Protein AF-A0A6I2UAW2-F1 (afdb_monomer_lite)

Sequence (81 aa):
MEQIDMTKYLPCTARLVGGTLYILDGEGRVQRRLDPLQTAIEWFQMSNDAFYALYGVNWVPKEPYYSQARRMVHSGDGRHA

Radius of gyration: 15.13 Å; chains: 1; bounding box: 34×44×32 Å

Foldseek 3Di:
DPDPPCVVLFQWDWDDDPQWIFTAGPVRHGPDIDRLLVLLLVLVVDDQVVNCVVRSDSDHRDPPSNVNSCCVNPVPDPDPD

Structure (mmCIF, N/CA/C/O backbone):
data_AF-A0A6I2UAW2-F1
#
_entry.id   AF-A0A6I2UAW2-F1
#
loop_
_atom_site.group_PDB
_atom_site.id
_atom_site.type_symbol
_atom_site.label_atom_id
_atom_site.label_alt_id
_atom_site.label_comp_id
_atom_site.label_asym_id
_atom_site.l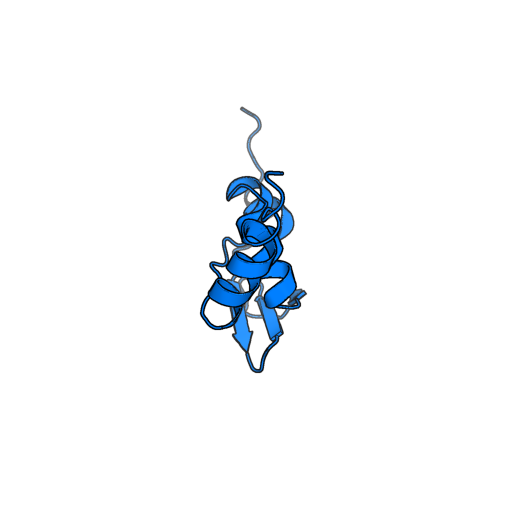abel_entity_id
_atom_site.label_seq_id
_atom_site.pdbx_PDB_ins_code
_atom_site.Cartn_x
_atom_site.Cartn_y
_atom_site.Cartn_z
_atom_site.occupancy
_atom_site.B_iso_or_equiv
_atom_site.auth_seq_id
_atom_site.auth_comp_id
_atom_site.auth_asym_id
_atom_site.auth_atom_id
_atom_site.pdbx_PDB_model_num
ATOM 1 N N . MET A 1 1 ? 1.708 25.664 -14.444 1.00 42.88 1 MET A N 1
ATOM 2 C CA . MET A 1 1 ? 1.419 24.793 -13.286 1.00 42.88 1 MET A CA 1
ATOM 3 C C . MET A 1 1 ? -0.078 24.805 -13.098 1.00 42.88 1 MET A C 1
ATOM 5 O O . MET A 1 1 ? -0.606 25.852 -12.750 1.00 42.88 1 MET A O 1
ATOM 9 N N . GLU A 1 2 ? -0.759 23.705 -13.412 1.00 58.81 2 GLU A N 1
ATOM 10 C CA . GLU A 1 2 ? -2.161 23.563 -13.024 1.00 58.81 2 GLU A CA 1
ATOM 11 C C . GLU A 1 2 ? -2.215 23.373 -11.509 1.00 58.81 2 GLU A C 1
ATOM 13 O O . GLU A 1 2 ? -1.485 22.558 -10.943 1.00 58.81 2 GLU A O 1
ATOM 18 N N . GLN A 1 3 ? -3.012 24.203 -10.847 1.00 56.50 3 GLN A N 1
ATOM 19 C CA . GLN A 1 3 ? -3.199 24.152 -9.408 1.00 56.50 3 GLN A CA 1
ATOM 20 C C . GLN A 1 3 ? -4.031 22.902 -9.111 1.00 56.50 3 GLN A C 1
ATOM 22 O O . GLN A 1 3 ? -5.219 22.848 -9.423 1.00 56.50 3 GLN A O 1
ATOM 27 N N . ILE A 1 4 ? -3.381 21.862 -8.591 1.00 61.50 4 ILE A N 1
ATOM 28 C CA . ILE A 1 4 ? -4.057 20.625 -8.208 1.00 61.50 4 ILE A CA 1
ATOM 29 C C . ILE A 1 4 ? -5.022 20.965 -7.071 1.00 61.50 4 ILE A C 1
ATOM 31 O O . ILE A 1 4 ? -4.614 21.465 -6.023 1.00 61.50 4 ILE A O 1
ATOM 35 N N . ASP A 1 5 ? -6.307 20.713 -7.295 1.00 60.38 5 ASP A N 1
ATOM 36 C CA . ASP A 1 5 ? -7.340 20.885 -6.283 1.00 60.38 5 ASP A CA 1
ATOM 37 C C . ASP A 1 5 ? -7.137 19.865 -5.152 1.00 60.38 5 ASP A C 1
ATOM 39 O O . ASP A 1 5 ? -7.557 18.707 -5.233 1.00 60.38 5 ASP A O 1
ATOM 43 N N . MET A 1 6 ? -6.468 20.312 -4.088 1.00 56.03 6 MET A N 1
ATOM 44 C CA . MET A 1 6 ? -6.163 19.513 -2.901 1.00 56.03 6 MET A CA 1
ATOM 45 C C . MET A 1 6 ? -7.419 19.069 -2.141 1.00 56.03 6 MET A C 1
ATOM 47 O O . MET A 1 6 ? -7.328 18.147 -1.336 1.00 56.03 6 MET A O 1
ATOM 51 N N . THR A 1 7 ? -8.598 19.649 -2.408 1.00 55.69 7 THR A N 1
ATOM 52 C CA . THR A 1 7 ? -9.857 19.191 -1.792 1.00 55.69 7 THR A CA 1
ATOM 53 C C . THR A 1 7 ? -10.305 17.824 -2.317 1.00 55.69 7 THR A C 1
ATOM 55 O O . THR A 1 7 ? -11.068 17.128 -1.649 1.00 55.69 7 THR A O 1
ATOM 58 N N . LYS A 1 8 ? -9.772 17.390 -3.469 1.00 52.19 8 LYS A N 1
ATOM 59 C CA . LYS A 1 8 ? -9.961 16.033 -4.011 1.00 52.19 8 LYS A CA 1
ATOM 60 C C . LYS A 1 8 ? -9.034 15.001 -3.368 1.00 52.19 8 LYS A C 1
ATOM 62 O O . LYS A 1 8 ? -9.313 13.808 -3.436 1.00 52.19 8 LYS A O 1
ATOM 67 N N . TYR A 1 9 ? -7.960 15.454 -2.726 1.00 55.38 9 TYR A N 1
ATOM 68 C CA . TYR A 1 9 ? -7.016 14.621 -1.988 1.00 55.38 9 TYR A CA 1
ATOM 69 C C . TYR A 1 9 ? -7.401 14.615 -0.512 1.00 55.38 9 TYR A C 1
ATOM 71 O O . TYR A 1 9 ? -6.707 15.168 0.342 1.00 55.38 9 TYR A O 1
ATOM 79 N N . LEU A 1 10 ? -8.543 13.998 -0.200 1.00 60.59 10 LEU A N 1
ATOM 80 C CA . LEU A 1 10 ? -8.848 13.669 1.189 1.00 60.59 10 LEU A CA 1
ATOM 81 C C . LEU A 1 10 ? -7.715 12.780 1.725 1.00 60.59 10 LEU A C 1
ATOM 83 O O . LEU A 1 10 ? -7.298 11.858 1.020 1.00 60.59 10 LEU A O 1
ATOM 87 N N . PRO A 1 11 ? -7.187 13.044 2.934 1.00 62.31 11 PRO A N 1
ATOM 88 C CA . PRO A 1 11 ? -6.124 12.232 3.502 1.00 62.31 11 PRO A CA 1
ATOM 89 C C . PRO A 1 11 ? -6.654 10.818 3.726 1.00 62.31 11 PRO A C 1
ATOM 91 O O . PRO A 1 11 ? -7.374 10.552 4.688 1.00 62.31 11 PRO A O 1
ATOM 94 N N . CYS A 1 12 ? -6.313 9.915 2.812 1.00 80.56 12 CYS A N 1
ATOM 95 C CA . CYS A 1 12 ? -6.673 8.518 2.922 1.00 80.56 12 CYS A CA 1
ATOM 96 C C . CYS A 1 12 ? -5.585 7.766 3.689 1.00 80.56 12 CYS A C 1
ATOM 98 O O . CYS 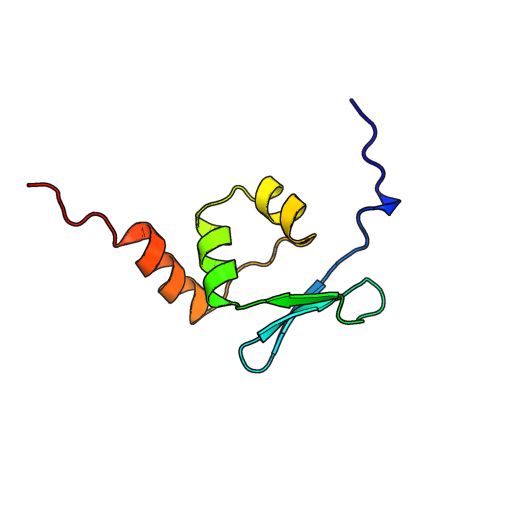A 1 12 ? -4.390 7.933 3.442 1.00 80.56 12 CYS A O 1
ATOM 100 N N . THR A 1 13 ? -5.991 6.909 4.623 1.00 90.00 13 THR A N 1
ATOM 101 C CA . THR A 1 13 ? -5.069 6.038 5.366 1.00 90.00 13 THR A CA 1
ATOM 102 C C . THR A 1 13 ? -5.250 4.593 4.928 1.00 90.00 13 THR A C 1
ATOM 104 O O . THR A 1 13 ? -6.373 4.115 4.784 1.00 90.00 13 THR A O 1
ATOM 107 N N . ALA A 1 14 ? -4.146 3.869 4.753 1.00 93.25 14 ALA A N 1
ATOM 108 C CA . ALA A 1 14 ? -4.157 2.436 4.484 1.00 93.25 14 ALA A CA 1
ATOM 109 C C . ALA A 1 14 ? -3.998 1.631 5.783 1.00 93.25 14 ALA A C 1
ATOM 111 O O . ALA A 1 14 ? -3.035 1.836 6.525 1.00 93.25 14 ALA A O 1
ATOM 112 N N . ARG A 1 15 ? -4.897 0.676 6.048 1.00 94.50 15 ARG A N 1
ATOM 113 C CA . ARG A 1 15 ? -4.814 -0.226 7.208 1.00 94.50 15 ARG A CA 1
ATOM 114 C C . ARG A 1 15 ? -4.973 -1.683 6.796 1.00 94.50 15 ARG A C 1
ATOM 116 O O . ARG A 1 15 ? -5.997 -2.061 6.243 1.00 94.50 15 ARG A O 1
ATOM 123 N N . LEU A 1 16 ? -3.991 -2.517 7.120 1.00 94.81 16 LEU A N 1
ATOM 124 C CA . LEU A 1 16 ? -4.054 -3.963 6.909 1.00 94.81 16 LEU A CA 1
ATOM 125 C C . LEU A 1 16 ? -4.657 -4.643 8.147 1.00 94.81 16 LEU A C 1
ATOM 127 O O . LEU A 1 16 ? -4.094 -4.543 9.235 1.00 94.81 16 LEU A O 1
ATOM 131 N N . VAL A 1 17 ? -5.790 -5.332 7.995 1.00 93.88 17 VAL A N 1
ATOM 132 C CA . VAL A 1 17 ? -6.462 -6.060 9.087 1.00 93.88 17 VAL A CA 1
ATOM 133 C C . VAL A 1 17 ? -6.963 -7.401 8.574 1.00 93.88 17 VAL A C 1
ATOM 135 O O . VAL A 1 17 ? -7.692 -7.444 7.587 1.00 93.88 17 VAL A O 1
ATOM 138 N N . GLY A 1 18 ? -6.584 -8.494 9.243 1.00 91.88 18 GLY A N 1
ATOM 139 C CA . GLY A 1 18 ? -7.108 -9.833 8.944 1.00 91.88 18 GLY A CA 1
ATOM 140 C C . GLY A 1 18 ? -6.889 -10.301 7.499 1.00 91.88 18 GLY A C 1
ATOM 141 O O . GLY A 1 18 ? -7.712 -11.041 6.981 1.00 91.88 18 GLY A O 1
ATOM 142 N N . GLY A 1 19 ? -5.824 -9.836 6.832 1.00 93.44 19 GLY A N 1
ATOM 143 C CA . GLY A 1 19 ? -5.545 -10.169 5.428 1.00 93.44 19 GLY A CA 1
ATOM 144 C C . GLY A 1 19 ? -6.257 -9.290 4.396 1.00 93.44 19 GLY A C 1
ATOM 145 O O . GLY A 1 19 ? -6.186 -9.572 3.209 1.00 93.44 19 GLY A O 1
ATOM 146 N N . THR A 1 20 ? -6.920 -8.209 4.812 1.00 96.06 20 THR A N 1
ATOM 147 C CA . THR A 1 20 ? -7.531 -7.227 3.904 1.00 96.06 20 THR A CA 1
ATOM 148 C C . THR A 1 20 ? -6.899 -5.857 4.100 1.00 96.06 20 THR A C 1
ATOM 150 O O . THR A 1 20 ? -6.715 -5.406 5.236 1.00 96.06 20 THR A O 1
ATOM 153 N N . LEU A 1 21 ? -6.581 -5.181 2.998 1.00 96.62 21 LEU A N 1
ATOM 154 C CA . LEU A 1 21 ? -6.097 -3.806 3.008 1.00 96.62 21 LEU A CA 1
ATOM 155 C C . LEU A 1 21 ? -7.281 -2.844 2.871 1.00 96.62 21 LEU A C 1
ATOM 157 O O . LEU A 1 21 ? -8.011 -2.866 1.884 1.00 96.62 21 LEU A O 1
ATOM 161 N N . TYR A 1 22 ? -7.482 -1.997 3.872 1.00 95.62 22 TYR A N 1
ATOM 162 C CA . TYR A 1 22 ? -8.545 -1.000 3.910 1.00 95.62 22 TYR A CA 1
ATOM 163 C C . TYR A 1 22 ? -7.988 0.372 3.569 1.00 95.62 22 TYR A C 1
ATOM 165 O O . TYR A 1 22 ? -7.011 0.796 4.184 1.00 95.62 22 TYR A O 1
ATOM 173 N N . ILE A 1 23 ? -8.642 1.076 2.649 1.00 93.75 23 ILE A N 1
ATOM 174 C CA . ILE A 1 23 ? -8.428 2.508 2.438 1.00 93.75 23 ILE A CA 1
ATOM 175 C C . ILE A 1 23 ? -9.528 3.241 3.192 1.00 93.75 23 ILE A C 1
ATOM 177 O O . ILE A 1 23 ? -10.715 3.008 2.941 1.00 93.75 23 ILE A O 1
ATOM 181 N N . LEU A 1 24 ? -9.123 4.066 4.148 1.00 92.56 24 LEU A N 1
ATOM 182 C CA . LEU A 1 24 ? -10.000 4.825 5.025 1.00 92.56 24 LEU A CA 1
ATOM 183 C C . LEU A 1 24 ? -9.966 6.299 4.637 1.00 92.5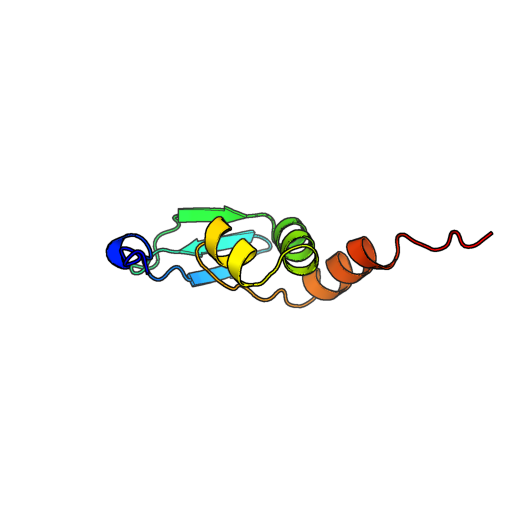6 24 LEU A C 1
ATOM 185 O O . LEU A 1 24 ? -8.895 6.791 4.295 1.00 92.56 24 LEU A O 1
ATOM 189 N N . ASP A 1 25 ? -11.098 6.990 4.725 1.00 88.38 25 ASP A N 1
ATOM 190 C CA . ASP A 1 25 ? -11.141 8.449 4.606 1.00 88.38 25 ASP A CA 1
ATOM 191 C C . ASP A 1 25 ? -10.566 9.151 5.850 1.00 88.38 25 ASP A C 1
ATOM 193 O O . ASP A 1 25 ? -10.163 8.508 6.825 1.00 88.38 25 ASP A O 1
ATOM 197 N N . GLY A 1 26 ? -10.552 10.487 5.828 1.00 84.38 26 GLY A N 1
ATOM 198 C CA . GLY A 1 26 ? -10.078 11.307 6.947 1.00 84.38 26 GLY A CA 1
ATOM 199 C C . GLY A 1 26 ? -10.892 11.164 8.243 1.00 84.38 26 GLY A C 1
ATOM 200 O O . GLY A 1 26 ? -10.414 11.570 9.298 1.00 84.38 26 GLY A O 1
ATOM 201 N N . GLU A 1 27 ? -12.085 10.564 8.191 1.00 88.56 27 GLU A N 1
ATOM 202 C CA . GLU A 1 27 ? -12.925 10.244 9.355 1.00 88.56 27 GLU A CA 1
ATOM 203 C C . GLU A 1 27 ? -12.762 8.779 9.809 1.00 88.56 27 GLU A C 1
ATOM 205 O O . GLU A 1 27 ? -13.410 8.336 10.759 1.00 88.56 27 GLU A O 1
ATOM 210 N N . GLY A 1 28 ? -11.901 8.003 9.142 1.00 87.44 28 GLY A N 1
ATOM 211 C CA . GLY A 1 28 ? -11.666 6.590 9.431 1.00 87.44 28 GLY A CA 1
ATOM 212 C C . GLY A 1 28 ? -12.710 5.638 8.837 1.00 87.44 28 GLY A C 1
ATOM 213 O O . GLY A 1 28 ? -12.708 4.451 9.180 1.00 87.44 28 GLY A O 1
ATOM 214 N N . ARG A 1 29 ? -13.599 6.105 7.952 1.00 91.06 29 ARG A N 1
ATOM 215 C CA . ARG A 1 29 ? -14.607 5.262 7.289 1.00 91.06 29 ARG A CA 1
ATOM 216 C C . ARG A 1 29 ? -13.994 4.523 6.110 1.00 91.06 29 ARG A C 1
ATOM 218 O O . ARG A 1 29 ? -13.157 5.054 5.389 1.00 91.06 29 ARG A O 1
ATOM 225 N N . VAL A 1 30 ? -14.436 3.287 5.884 1.00 92.94 30 VAL A N 1
ATOM 226 C CA . VAL A 1 30 ? -13.933 2.452 4.785 1.00 92.94 30 VAL A CA 1
ATOM 227 C C . VAL A 1 30 ? -14.417 2.991 3.440 1.00 92.94 30 VAL A C 1
ATOM 229 O O . VAL A 1 30 ? -15.604 2.899 3.138 1.00 92.94 30 VAL A O 1
ATOM 232 N N . GLN A 1 31 ? -13.490 3.462 2.606 1.00 92.06 31 GLN A N 1
ATOM 233 C CA . GLN A 1 31 ? -13.752 3.793 1.204 1.00 92.06 31 GLN A CA 1
ATOM 234 C C . GLN A 1 31 ? -13.546 2.588 0.283 1.00 92.06 31 GLN A C 1
ATOM 236 O O . GLN A 1 31 ? -14.357 2.335 -0.605 1.00 92.06 31 GLN A O 1
ATOM 241 N N . ARG A 1 32 ? -12.458 1.825 0.477 1.00 92.69 32 ARG A N 1
ATOM 242 C CA . ARG A 1 32 ? -12.112 0.660 -0.360 1.00 92.69 32 ARG A CA 1
ATOM 243 C C . ARG A 1 32 ? -11.580 -0.497 0.478 1.00 92.69 32 ARG A C 1
ATOM 245 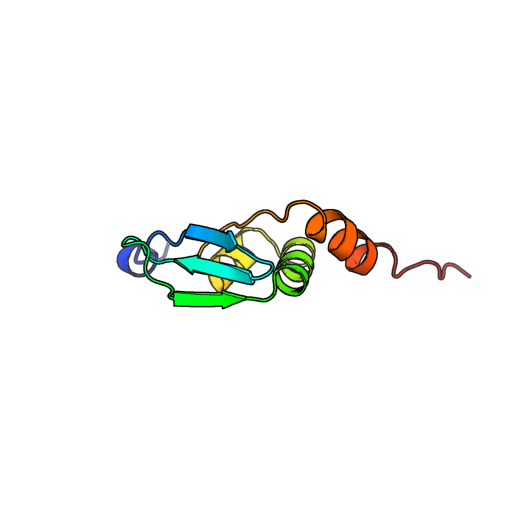O O . ARG A 1 32 ? -10.969 -0.297 1.527 1.00 92.69 32 ARG A O 1
ATOM 252 N N . ARG A 1 33 ? -11.793 -1.711 -0.030 1.00 95.81 33 ARG A N 1
ATOM 253 C CA . ARG A 1 33 ? -11.183 -2.958 0.446 1.00 95.81 33 ARG A CA 1
ATOM 254 C C . ARG A 1 33 ? -10.380 -3.541 -0.706 1.00 95.81 33 ARG A C 1
ATOM 256 O O . ARG A 1 33 ? -10.911 -3.651 -1.807 1.00 95.81 33 ARG A O 1
ATOM 263 N N . LEU A 1 34 ? -9.124 -3.865 -0.457 1.00 95.81 34 LEU A N 1
ATOM 264 C CA . LEU A 1 34 ? -8.167 -4.310 -1.458 1.00 95.81 34 LEU A CA 1
ATOM 265 C C . LEU A 1 34 ? -7.527 -5.623 -1.020 1.00 95.81 34 LEU A C 1
ATOM 267 O O . LEU A 1 34 ? -7.372 -5.887 0.180 1.00 95.81 34 LEU A O 1
ATOM 271 N N . ASP A 1 35 ? -7.128 -6.412 -2.012 1.00 97.12 35 ASP A N 1
ATOM 272 C CA . ASP A 1 35 ? -6.246 -7.548 -1.796 1.00 97.12 35 ASP A CA 1
ATOM 273 C C . ASP A 1 35 ? -4.809 -7.039 -1.569 1.00 97.12 35 ASP A C 1
ATOM 275 O O . ASP A 1 35 ? -4.246 -6.372 -2.441 1.00 97.12 35 ASP A O 1
ATOM 279 N N . PRO A 1 36 ? -4.197 -7.309 -0.403 1.00 96.94 36 PRO A N 1
ATOM 280 C CA . PRO A 1 36 ? -2.879 -6.776 -0.077 1.00 96.94 36 PRO A CA 1
ATOM 281 C C . PRO A 1 36 ? -1.749 -7.338 -0.947 1.00 96.94 36 PRO A C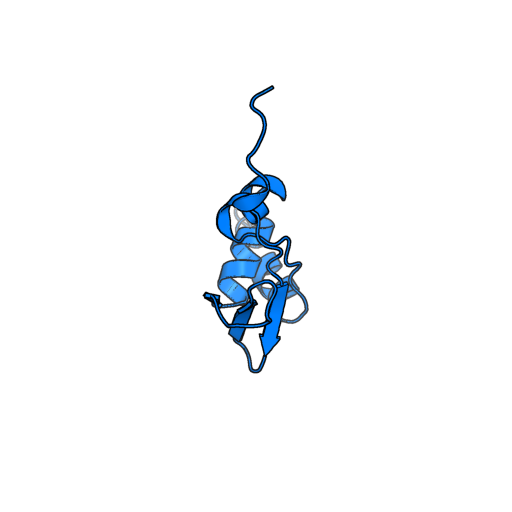 1
ATOM 283 O O . PRO A 1 36 ? -0.741 -6.652 -1.115 1.00 96.94 36 PRO A O 1
ATOM 286 N N . LEU A 1 37 ? -1.876 -8.553 -1.494 1.00 97.50 37 LEU A N 1
ATOM 287 C CA . LEU A 1 37 ? -0.846 -9.130 -2.357 1.00 97.50 37 LEU A CA 1
ATOM 288 C C . LEU A 1 37 ? -0.867 -8.461 -3.732 1.00 97.50 37 LEU A C 1
ATOM 290 O O . LEU A 1 37 ? 0.179 -8.027 -4.211 1.00 97.50 37 LEU A O 1
ATOM 294 N N . GLN A 1 38 ? -2.049 -8.311 -4.326 1.00 97.19 38 GLN A N 1
ATOM 295 C CA . GLN A 1 38 ? -2.230 -7.603 -5.590 1.00 97.19 38 GLN A CA 1
ATOM 296 C C . GLN A 1 38 ? -1.748 -6.153 -5.480 1.00 97.19 38 GLN A C 1
ATOM 298 O O . GLN A 1 38 ? -0.960 -5.698 -6.307 1.00 97.19 38 GLN A O 1
ATOM 303 N N . THR A 1 39 ? -2.134 -5.441 -4.417 1.00 96.75 39 THR A N 1
ATOM 304 C CA . THR A 1 39 ? -1.664 -4.065 -4.200 1.00 96.75 39 THR A CA 1
ATOM 305 C C . THR A 1 39 ? -0.145 -4.004 -3.994 1.00 96.75 39 THR A C 1
ATOM 307 O O . THR A 1 39 ? 0.493 -3.054 -4.440 1.00 96.75 39 THR A O 1
ATOM 310 N N . ALA A 1 40 ? 0.468 -5.015 -3.367 1.00 97.19 40 ALA A N 1
ATOM 311 C CA . ALA A 1 40 ? 1.924 -5.083 -3.228 1.00 97.19 40 ALA A CA 1
ATOM 312 C C . ALA A 1 40 ? 2.629 -5.307 -4.575 1.00 97.19 40 ALA A C 1
ATOM 314 O O . ALA A 1 40 ? 3.681 -4.716 -4.807 1.00 97.19 40 ALA A O 1
ATOM 315 N N . ILE A 1 41 ? 2.061 -6.123 -5.469 1.00 97.06 41 ILE A N 1
ATOM 316 C CA . ILE A 1 41 ? 2.579 -6.325 -6.833 1.00 97.06 41 ILE A CA 1
ATOM 317 C C . ILE A 1 41 ? 2.555 -5.005 -7.606 1.00 97.06 41 ILE A C 1
ATOM 319 O O . ILE A 1 41 ? 3.567 -4.618 -8.187 1.00 97.06 41 ILE A O 1
ATOM 323 N N . GLU A 1 42 ? 1.440 -4.279 -7.552 1.00 96.00 42 GLU A N 1
ATOM 324 C CA . GLU A 1 42 ? 1.308 -2.980 -8.219 1.00 96.00 42 GLU A CA 1
ATOM 325 C C . GLU A 1 42 ? 2.264 -1.934 -7.644 1.00 96.00 42 GLU A C 1
ATOM 327 O O . GLU A 1 42 ? 2.853 -1.163 -8.398 1.00 96.00 42 GLU A O 1
ATOM 332 N N . TRP A 1 43 ? 2.505 -1.959 -6.329 1.00 96.31 43 TRP A N 1
ATOM 333 C CA . TRP A 1 43 ? 3.509 -1.106 -5.691 1.00 96.31 43 TRP A CA 1
ATOM 334 C C . TRP A 1 43 ? 4.917 -1.316 -6.272 1.00 96.31 43 TRP A C 1
ATOM 336 O O . TRP A 1 43 ? 5.650 -0.350 -6.454 1.00 96.31 43 TRP A O 1
ATOM 346 N N . PHE A 1 44 ? 5.298 -2.555 -6.608 1.00 95.31 44 PHE A N 1
ATOM 347 C CA . PHE A 1 44 ? 6.584 -2.843 -7.262 1.00 95.31 44 PHE A CA 1
ATOM 348 C C . PHE A 1 44 ? 6.631 -2.424 -8.739 1.00 95.31 44 PHE A C 1
ATOM 350 O O . PHE A 1 44 ? 7.716 -2.207 -9.274 1.00 95.31 44 PHE A O 1
ATOM 357 N N . GLN A 1 45 ? 5.482 -2.362 -9.413 1.00 95.19 45 GLN A N 1
ATOM 358 C CA . GLN A 1 45 ? 5.387 -2.117 -10.856 1.00 95.19 45 GLN A CA 1
ATOM 359 C C . GLN A 1 45 ? 5.155 -0.643 -11.215 1.00 95.19 45 GLN A C 1
ATOM 361 O O . GLN A 1 45 ? 5.333 -0.264 -12.373 1.00 95.19 45 GLN A O 1
ATOM 366 N N . MET A 1 46 ? 4.750 0.188 -10.253 1.00 94.38 46 MET A N 1
ATOM 367 C CA . MET A 1 46 ? 4.384 1.589 -10.467 1.00 94.38 46 MET A CA 1
ATOM 368 C C . MET A 1 46 ? 5.363 2.551 -9.788 1.00 94.38 46 MET A C 1
ATOM 370 O O . MET A 1 46 ? 6.017 2.221 -8.800 1.00 94.38 46 MET A O 1
ATOM 374 N N . SER A 1 47 ? 5.435 3.785 -10.294 1.00 93.50 47 SER A N 1
ATOM 375 C CA . SER A 1 47 ? 6.056 4.876 -9.541 1.00 93.50 47 SER A CA 1
ATOM 376 C C . SER A 1 47 ? 5.191 5.251 -8.335 1.00 93.50 47 SER A C 1
ATOM 378 O O . SER A 1 47 ? 3.979 5.030 -8.327 1.00 93.50 47 SER A O 1
ATOM 380 N N . ASN A 1 48 ? 5.807 5.883 -7.335 1.00 89.81 48 ASN A N 1
ATOM 381 C CA . ASN A 1 48 ? 5.099 6.357 -6.147 1.00 89.81 48 ASN A CA 1
ATOM 382 C C . ASN A 1 48 ? 3.942 7.314 -6.502 1.00 89.81 48 ASN A C 1
ATOM 384 O O . ASN A 1 48 ? 2.860 7.213 -5.938 1.00 89.81 48 ASN A O 1
ATOM 388 N N . ASP A 1 49 ? 4.135 8.191 -7.492 1.00 91.19 49 ASP A N 1
ATOM 389 C CA . ASP A 1 49 ? 3.102 9.139 -7.929 1.00 91.19 49 ASP A CA 1
ATOM 390 C C . ASP A 1 49 ? 1.922 8.438 -8.613 1.00 91.19 49 ASP A C 1
ATOM 392 O O . ASP A 1 49 ? 0.766 8.770 -8.351 1.00 91.19 49 ASP A O 1
ATOM 396 N N . ALA A 1 50 ? 2.194 7.439 -9.462 1.00 91.06 50 ALA A N 1
ATOM 397 C CA . ALA A 1 50 ? 1.148 6.649 -10.109 1.00 91.06 50 ALA A CA 1
ATOM 398 C C . ALA A 1 50 ? 0.366 5.817 -9.084 1.00 91.06 50 ALA A C 1
ATOM 400 O O . ALA A 1 50 ? -0.864 5.750 -9.140 1.00 91.06 50 ALA A O 1
ATOM 401 N N . PHE A 1 51 ? 1.070 5.246 -8.105 1.00 92.88 51 PHE A N 1
ATOM 402 C CA . PHE A 1 51 ? 0.456 4.525 -6.998 1.00 92.88 51 PHE A CA 1
ATOM 403 C C . PHE A 1 51 ? -0.448 5.449 -6.169 1.00 92.88 51 PHE A C 1
ATOM 405 O O . PHE A 1 51 ? -1.611 5.125 -5.919 1.00 92.88 51 PHE A O 1
ATOM 412 N N . TYR A 1 52 ? 0.046 6.638 -5.811 1.00 89.50 52 TYR A N 1
ATOM 413 C CA . TYR A 1 52 ? -0.726 7.642 -5.086 1.00 89.50 52 TYR A CA 1
ATOM 414 C C . TYR A 1 52 ? -1.965 8.095 -5.862 1.00 89.50 52 TYR A C 1
ATOM 416 O O . TYR A 1 52 ? -3.047 8.182 -5.288 1.00 89.50 52 TYR A O 1
ATOM 424 N N . ALA A 1 53 ? -1.840 8.342 -7.167 1.00 88.81 53 ALA A N 1
ATOM 425 C CA . ALA A 1 53 ? -2.963 8.747 -8.010 1.00 88.81 53 ALA A CA 1
ATOM 426 C C . ALA A 1 53 ? -4.069 7.677 -8.073 1.00 88.81 53 ALA A C 1
ATOM 428 O O . ALA A 1 53 ? -5.249 8.018 -8.123 1.00 88.81 53 ALA A O 1
ATOM 429 N N . LEU A 1 54 ? -3.704 6.391 -8.037 1.00 88.75 54 LEU A N 1
ATOM 430 C CA . LEU A 1 54 ? -4.652 5.275 -8.102 1.00 88.75 54 LEU A CA 1
ATOM 431 C C . LEU A 1 54 ? -5.300 4.941 -6.747 1.00 88.75 54 LEU A C 1
ATOM 433 O O . LEU A 1 54 ? -6.468 4.533 -6.689 1.00 88.75 54 LEU A O 1
ATOM 437 N N . TYR A 1 55 ? -4.547 5.069 -5.655 1.00 88.44 55 TYR A N 1
ATOM 438 C CA . TYR A 1 55 ? -4.958 4.595 -4.329 1.00 88.44 55 TYR A CA 1
ATOM 439 C C . TYR A 1 55 ? -5.256 5.701 -3.317 1.00 88.44 55 TYR A C 1
ATOM 441 O O . TYR A 1 55 ? -5.875 5.425 -2.289 1.00 88.44 55 TYR A O 1
ATOM 449 N N . GLY A 1 56 ? -4.837 6.936 -3.586 1.00 88.19 56 GLY A N 1
ATOM 450 C CA . GLY A 1 56 ? -4.940 8.070 -2.665 1.00 88.19 56 GLY A CA 1
ATOM 451 C C . GLY A 1 56 ? -3.992 7.983 -1.463 1.00 88.19 56 GLY A C 1
ATOM 452 O O . GLY A 1 56 ? -4.078 8.803 -0.552 1.00 88.19 56 GLY A O 1
ATOM 453 N N . VAL A 1 57 ? -3.104 6.983 -1.427 1.00 89.19 57 VAL A N 1
ATOM 454 C CA . VAL A 1 57 ? -2.165 6.737 -0.328 1.00 89.19 57 VAL A CA 1
ATOM 455 C C . VAL A 1 57 ? -0.926 6.007 -0.829 1.00 89.19 57 VAL A C 1
ATOM 457 O O . VAL A 1 57 ? -1.021 5.117 -1.668 1.00 89.19 57 VAL A O 1
ATOM 460 N N . ASN A 1 58 ? 0.231 6.332 -0.254 1.00 87.81 58 ASN A N 1
ATOM 461 C CA . ASN A 1 58 ? 1.489 5.623 -0.497 1.00 87.81 58 ASN A CA 1
ATOM 462 C C . ASN A 1 58 ? 1.680 4.512 0.527 1.00 87.81 58 ASN A C 1
ATOM 464 O O . ASN A 1 58 ? 2.512 4.588 1.433 1.00 87.81 58 ASN A O 1
ATOM 468 N N . TRP A 1 59 ? 0.843 3.486 0.412 1.00 92.25 59 TRP A N 1
ATOM 469 C CA . TRP A 1 59 ? 0.985 2.290 1.226 1.00 92.25 59 TRP A CA 1
ATOM 470 C C . TRP A 1 59 ? 2.261 1.537 0.842 1.00 92.25 59 TRP A C 1
ATOM 472 O O . TRP A 1 59 ? 2.493 1.261 -0.329 1.00 92.25 59 TRP A O 1
ATOM 482 N N . VAL A 1 60 ? 3.069 1.178 1.841 1.00 93.56 60 VAL A N 1
ATOM 483 C CA . VAL A 1 60 ? 4.277 0.369 1.647 1.00 93.56 60 VAL A CA 1
ATOM 484 C C . VAL A 1 60 ? 3.997 -1.057 2.125 1.00 93.56 60 VAL A C 1
ATOM 486 O O . VAL A 1 60 ? 3.717 -1.237 3.319 1.00 93.56 60 VAL A O 1
ATOM 489 N N . PRO A 1 61 ? 4.099 -2.076 1.250 1.00 94.62 61 PRO A N 1
ATOM 490 C CA . PRO A 1 61 ? 3.849 -3.457 1.632 1.00 94.62 61 PRO A CA 1
ATOM 491 C C . PRO A 1 61 ? 4.815 -3.931 2.721 1.00 94.62 61 PRO A C 1
ATOM 493 O O . PRO A 1 61 ? 6.004 -3.605 2.730 1.00 94.62 61 PRO A O 1
ATOM 496 N N . LYS A 1 62 ? 4.287 -4.724 3.656 1.00 93.81 62 LYS A N 1
ATOM 497 C CA . LYS A 1 62 ? 5.039 -5.394 4.727 1.00 93.81 62 LYS A CA 1
ATOM 498 C C . LYS A 1 62 ? 4.999 -6.905 4.523 1.00 93.81 62 LYS A C 1
ATOM 500 O O . LYS A 1 62 ? 4.227 -7.403 3.705 1.00 93.81 62 LYS A O 1
ATOM 505 N N . GLU A 1 63 ? 5.831 -7.636 5.256 1.00 94.50 63 GLU A N 1
ATOM 506 C CA . GLU A 1 63 ? 5.785 -9.100 5.243 1.00 94.50 63 GLU A CA 1
ATOM 507 C C . GLU A 1 63 ? 4.403 -9.626 5.684 1.00 94.50 63 GLU A C 1
ATOM 509 O O . GLU A 1 63 ? 3.775 -9.024 6.559 1.00 94.50 63 GLU A O 1
ATOM 514 N N . PRO A 1 64 ? 3.903 -10.726 5.084 1.00 95.25 64 PRO A N 1
ATOM 515 C CA . PRO A 1 64 ? 4.560 -11.553 4.060 1.00 95.25 64 PRO A CA 1
ATOM 516 C C . PRO A 1 64 ? 4.418 -11.026 2.616 1.00 95.25 64 PRO A C 1
ATOM 518 O O . PRO A 1 64 ? 5.025 -11.567 1.690 1.00 95.25 64 PRO A O 1
ATOM 521 N N . TYR A 1 65 ? 3.607 -9.987 2.397 1.00 96.88 65 TYR A N 1
ATOM 522 C CA . TYR A 1 65 ? 3.241 -9.507 1.060 1.00 96.88 65 TYR A CA 1
ATOM 523 C C . TYR A 1 65 ? 4.415 -8.894 0.303 1.00 96.88 65 TYR A C 1
ATOM 525 O O . TYR A 1 65 ? 4.512 -9.080 -0.906 1.00 96.88 65 TYR A O 1
ATOM 533 N N . TYR A 1 66 ? 5.340 -8.231 1.005 1.00 95.62 66 TYR A N 1
ATOM 534 C CA . TYR A 1 66 ? 6.560 -7.696 0.397 1.00 95.62 66 TYR A CA 1
ATOM 535 C C . TYR A 1 66 ? 7.374 -8.798 -0.296 1.00 95.62 66 TYR A C 1
ATOM 537 O O . TYR A 1 66 ? 7.582 -8.744 -1.508 1.00 95.62 66 TYR A O 1
ATOM 545 N N . SER A 1 67 ? 7.793 -9.836 0.438 1.00 95.81 67 SER A N 1
ATOM 546 C CA . SER A 1 67 ? 8.605 -10.916 -0.134 1.00 95.81 67 SER A CA 1
ATOM 547 C C . SER A 1 67 ? 7.845 -11.776 -1.143 1.00 95.81 67 SER A C 1
ATOM 549 O O . SER A 1 67 ? 8.458 -12.346 -2.049 1.00 95.81 67 SER A O 1
ATOM 551 N N . GLN A 1 68 ? 6.525 -11.920 -1.006 1.00 96.25 68 GLN A N 1
ATOM 552 C CA . GLN A 1 68 ? 5.702 -12.599 -2.011 1.00 96.25 68 GLN A CA 1
ATOM 553 C C . GLN A 1 68 ? 5.650 -11.805 -3.321 1.00 96.25 68 GLN A C 1
ATOM 555 O O . GLN A 1 68 ? 6.056 -12.331 -4.356 1.00 96.25 68 GLN A O 1
ATOM 560 N N . ALA A 1 69 ? 5.254 -10.532 -3.271 1.00 96.31 69 ALA A N 1
ATOM 561 C CA . ALA A 1 69 ? 5.184 -9.672 -4.449 1.00 96.31 69 ALA A CA 1
ATOM 562 C C . ALA A 1 69 ? 6.555 -9.502 -5.117 1.00 96.31 69 ALA A C 1
ATOM 564 O O . ALA A 1 69 ? 6.665 -9.648 -6.332 1.00 96.31 69 ALA A O 1
ATOM 565 N N . ARG A 1 70 ? 7.628 -9.315 -4.334 1.00 95.44 70 ARG A N 1
ATOM 566 C CA . ARG A 1 70 ? 9.003 -9.221 -4.850 1.00 95.44 70 ARG A CA 1
ATOM 567 C C . ARG A 1 70 ? 9.390 -10.443 -5.681 1.00 95.44 70 ARG A C 1
ATOM 569 O O . ARG A 1 70 ? 9.978 -10.292 -6.748 1.00 95.44 70 ARG A O 1
ATOM 576 N N . ARG A 1 71 ? 9.071 -11.652 -5.203 1.00 94.69 71 ARG A N 1
ATOM 577 C CA . ARG A 1 71 ? 9.317 -12.897 -5.950 1.00 94.69 71 ARG A CA 1
ATOM 578 C C . ARG A 1 71 ? 8.491 -12.945 -7.230 1.00 94.69 71 ARG A C 1
ATOM 580 O O . ARG A 1 71 ? 9.019 -13.290 -8.276 1.00 94.69 71 ARG A O 1
ATOM 587 N N . MET A 1 72 ? 7.222 -12.562 -7.174 1.00 94.31 72 MET A N 1
ATOM 588 C CA . MET A 1 72 ? 6.355 -12.585 -8.355 1.00 94.31 72 MET A CA 1
ATOM 589 C C . MET A 1 72 ? 6.801 -11.591 -9.435 1.00 94.31 72 MET A C 1
ATOM 591 O O . MET A 1 72 ? 6.778 -11.938 -10.610 1.00 94.31 72 MET A O 1
ATOM 595 N N . VAL A 1 73 ? 7.252 -10.393 -9.050 1.00 93.56 73 VAL A N 1
ATOM 596 C CA . VAL A 1 73 ? 7.691 -9.360 -10.003 1.00 93.56 73 VAL A CA 1
ATOM 597 C C . VAL A 1 73 ? 9.110 -9.611 -10.518 1.00 93.56 73 VAL A C 1
ATOM 599 O O . VAL A 1 73 ? 9.362 -9.426 -11.703 1.00 93.56 73 VAL A O 1
ATOM 602 N N . HIS A 1 74 ? 10.044 -10.045 -9.664 1.00 86.69 74 HIS A N 1
ATOM 603 C CA . HIS A 1 74 ? 11.468 -10.125 -10.026 1.00 86.69 74 HIS A CA 1
ATOM 604 C C . HIS A 1 74 ? 12.011 -11.541 -10.248 1.00 86.69 74 HIS A C 1
ATOM 606 O O . HIS A 1 74 ? 13.118 -11.679 -10.758 1.00 86.69 74 HIS A O 1
ATOM 612 N N . SER A 1 75 ? 11.298 -12.607 -9.869 1.00 72.25 75 SER A N 1
ATOM 613 C CA . SER A 1 75 ? 11.736 -13.991 -10.143 1.00 72.25 75 SER A CA 1
ATOM 614 C C . SER A 1 75 ? 11.228 -14.533 -11.483 1.00 72.25 75 SER A C 1
ATOM 616 O O . SER A 1 75 ? 11.499 -15.682 -11.821 1.00 72.25 75 SER A O 1
ATOM 618 N N . GLY A 1 76 ? 10.536 -13.708 -12.270 1.00 60.62 76 GLY A N 1
ATOM 619 C CA . GLY A 1 76 ? 10.121 -14.011 -13.634 1.00 60.62 76 GLY A CA 1
ATOM 620 C C . GLY A 1 76 ? 11.154 -13.628 -14.693 1.00 60.62 76 GLY A C 1
ATOM 621 O O . GLY A 1 76 ? 10.770 -12.959 -15.637 1.00 60.62 76 GLY A O 1
ATOM 622 N N . ASP A 1 77 ? 12.430 -14.019 -14.553 1.00 51.25 77 ASP A N 1
ATOM 623 C CA . ASP A 1 77 ? 13.358 -14.054 -15.702 1.00 51.25 77 ASP A CA 1
ATOM 624 C C . ASP A 1 77 ? 14.587 -14.965 -15.492 1.00 51.25 77 ASP A C 1
ATOM 626 O O . ASP A 1 77 ? 15.749 -14.571 -15.562 1.00 51.25 77 ASP A O 1
ATOM 630 N N . GLY A 1 78 ? 14.326 -16.243 -15.213 1.00 47.88 78 GLY A N 1
ATOM 631 C CA . GLY A 1 78 ? 15.331 -17.310 -15.296 1.00 47.88 78 GLY A CA 1
ATOM 632 C C . GLY A 1 78 ? 15.532 -17.853 -16.717 1.00 47.88 78 GLY A C 1
ATOM 633 O O . GLY A 1 78 ? 15.900 -19.015 -16.861 1.00 47.88 78 GLY A O 1
ATOM 634 N N . ARG A 1 79 ? 15.231 -17.076 -17.769 1.00 48.75 79 ARG A N 1
ATOM 635 C CA . ARG A 1 79 ? 15.451 -17.465 -19.173 1.00 48.75 79 ARG A CA 1
ATOM 636 C C . ARG A 1 79 ? 16.480 -16.556 -19.837 1.00 48.75 79 ARG A C 1
ATOM 638 O O . ARG A 1 79 ? 16.186 -15.871 -20.805 1.00 48.75 79 ARG A O 1
ATOM 645 N N . HIS A 1 80 ? 17.715 -16.631 -19.357 1.00 42.38 80 HIS A N 1
ATOM 646 C CA . HIS A 1 80 ? 18.851 -16.476 -20.257 1.00 42.38 80 HIS A CA 1
ATOM 647 C C . HIS A 1 80 ? 19.286 -17.885 -20.663 1.00 42.38 80 HIS A C 1
ATOM 649 O O . HIS A 1 80 ? 19.903 -18.607 -19.879 1.00 42.38 80 HIS A O 1
ATOM 655 N N . ALA A 1 81 ? 18.799 -18.287 -21.839 1.00 41.69 81 ALA A N 1
ATOM 656 C CA . ALA A 1 81 ? 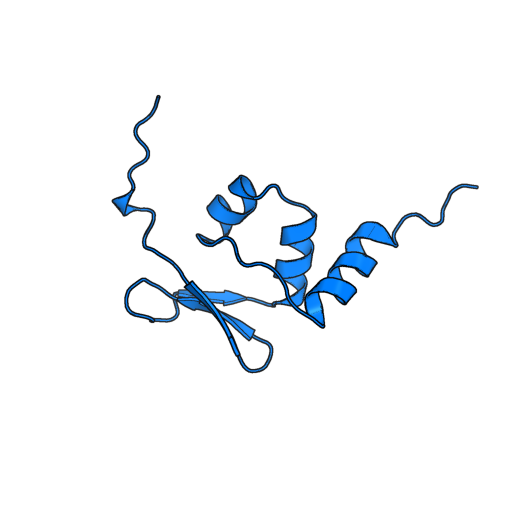19.370 -19.363 -22.640 1.00 41.69 81 ALA A CA 1
ATOM 657 C C . ALA A 1 81 ? 20.758 -18.958 -23.158 1.00 41.69 81 ALA A C 1
ATOM 659 O O . ALA A 1 81 ? 20.997 -17.732 -23.277 1.00 41.69 81 ALA A O 1
#

Secondary structure (DSSP, 8-state):
-----GGG----EEEEETTEEEEE-TTS-EEEEE-HHHHHHHHHHS-HHHHHHHHSS-----TTHHHHHHHHHHSS-----

Organism: NCBI:txid1550024

pLDDT: mean 84.55, std 16.6, range [41.69, 97.5]